Protein AF-A0A6M3JJM6-F1 (afdb_monomer_lite)

Foldseek 3Di:
DDDPVVVVVVVCVVCVPVVVVVVVVVCVVCVVVVVVVVVVVCVVCVPVVVVVVVVVCVVCVVVVVVVVVVCCVVCVVVVVVVVVLLCQQFWDADPNDIGGDGADDADQAWPPPRDRDPDWDWDDLDPVCSNDTTTHDPVVNVVVVCVSVVVVVVVVVVVVVVVVVVVD

Structure (mmCIF, N/CA/C/O backbone):
data_AF-A0A6M3JJM6-F1
#
_entry.id   AF-A0A6M3JJM6-F1
#
loop_
_atom_site.group_PDB
_atom_site.id
_atom_site.type_symbol
_atom_site.label_atom_id
_atom_site.label_alt_id
_atom_site.label_comp_id
_atom_site.label_asym_id
_atom_site.label_entity_id
_atom_site.label_seq_id
_atom_site.pdbx_PDB_ins_code
_atom_site.Cartn_x
_atom_site.Cartn_y
_atom_site.Cartn_z
_atom_site.occupancy
_atom_site.B_iso_or_equiv
_atom_site.auth_seq_id
_atom_site.auth_comp_id
_atom_site.auth_asym_id
_atom_site.auth_atom_id
_atom_site.pdbx_PDB_model_num
ATOM 1 N N . MET A 1 1 ? -46.712 11.226 46.383 1.00 65.44 1 MET A N 1
ATOM 2 C CA . MET A 1 1 ? -46.169 10.055 45.655 1.00 65.44 1 MET A CA 1
ATOM 3 C C . MET A 1 1 ? -45.016 10.527 44.790 1.00 65.44 1 MET A C 1
ATOM 5 O O . MET A 1 1 ? -45.208 11.490 44.062 1.00 65.44 1 MET A O 1
ATOM 9 N N . TYR A 1 2 ? -43.833 9.917 44.897 1.00 71.31 2 TYR A N 1
ATOM 10 C CA . TYR A 1 2 ? -42.732 10.238 43.981 1.00 71.31 2 TYR A CA 1
ATOM 11 C C . TYR A 1 2 ? -43.085 9.792 42.566 1.00 71.31 2 TYR A C 1
ATOM 13 O O . TYR A 1 2 ? -43.714 8.748 42.386 1.00 71.31 2 TYR A O 1
ATOM 21 N N . SER A 1 3 ? -42.655 10.559 41.568 1.00 88.19 3 SER A N 1
ATOM 22 C CA . SER A 1 3 ? -42.754 10.112 40.181 1.00 88.19 3 SER A CA 1
ATOM 23 C C . SER A 1 3 ? -41.914 8.844 39.972 1.00 88.19 3 SER A C 1
ATOM 25 O O . SER A 1 3 ? -40.901 8.626 40.645 1.00 88.19 3 SER A O 1
ATOM 27 N N . GLN A 1 4 ? -42.287 8.008 39.000 1.00 85.88 4 GLN A N 1
ATOM 28 C CA . GLN A 1 4 ? -41.534 6.789 38.675 1.00 85.88 4 GLN A CA 1
ATOM 29 C C . GLN A 1 4 ? -40.052 7.085 38.369 1.00 85.88 4 GLN A C 1
ATOM 31 O O . GLN A 1 4 ? -39.165 6.291 38.686 1.00 85.88 4 GLN A O 1
ATOM 36 N N . ALA A 1 5 ? -39.765 8.248 37.776 1.00 87.69 5 ALA A N 1
ATOM 37 C CA . ALA A 1 5 ? -38.408 8.698 37.487 1.00 87.69 5 ALA A CA 1
ATOM 38 C C . ALA A 1 5 ? -37.610 9.004 38.765 1.00 87.69 5 ALA A C 1
ATOM 40 O O . ALA A 1 5 ? -36.460 8.574 38.889 1.00 87.69 5 ALA A O 1
ATOM 41 N N . GLU A 1 6 ? -38.215 9.698 39.730 1.00 89.12 6 GLU A N 1
ATOM 42 C CA . GLU A 1 6 ? -37.590 10.006 41.020 1.00 89.12 6 GLU A CA 1
ATOM 43 C C . GLU A 1 6 ? -37.391 8.757 41.871 1.00 89.12 6 GLU A C 1
ATOM 45 O O . GLU A 1 6 ? -36.327 8.594 42.470 1.00 89.12 6 GLU A O 1
ATOM 50 N N . TYR A 1 7 ? -38.363 7.843 41.865 1.00 91.38 7 TYR A N 1
ATOM 51 C CA . TYR A 1 7 ? -38.229 6.538 42.505 1.00 91.38 7 TYR A CA 1
ATOM 52 C C . TYR A 1 7 ? -37.043 5.761 41.922 1.00 91.38 7 TYR A C 1
ATOM 54 O O . TYR A 1 7 ? -36.147 5.349 42.657 1.00 91.38 7 TYR A O 1
ATOM 62 N N . ASN A 1 8 ? -36.966 5.644 40.592 1.00 88.12 8 ASN A N 1
ATOM 63 C CA . ASN A 1 8 ? -35.863 4.958 39.919 1.00 88.12 8 ASN A CA 1
ATOM 64 C C . ASN A 1 8 ? -34.508 5.633 40.187 1.00 88.12 8 ASN A C 1
ATOM 66 O O . ASN A 1 8 ? -33.493 4.950 40.324 1.00 88.12 8 ASN A O 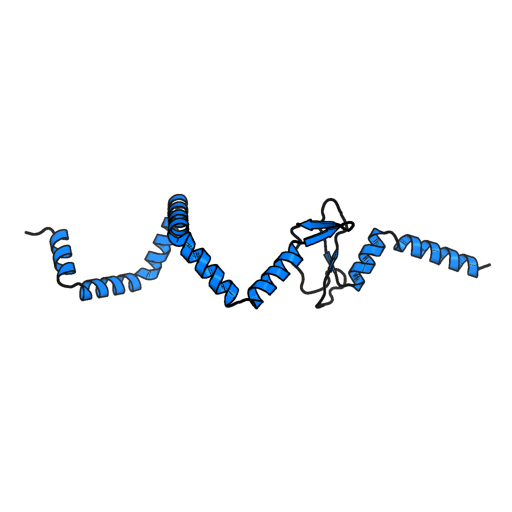1
ATOM 70 N N . ARG A 1 9 ? -34.465 6.971 40.264 1.00 91.00 9 ARG A N 1
ATOM 71 C CA . ARG A 1 9 ? -33.246 7.719 40.609 1.00 91.00 9 ARG A CA 1
ATOM 72 C C . ARG A 1 9 ? -32.794 7.399 42.034 1.00 91.00 9 ARG A C 1
ATOM 74 O O . ARG A 1 9 ? -31.629 7.060 42.222 1.00 91.00 9 ARG A O 1
ATOM 81 N N . LYS A 1 10 ? -33.705 7.460 43.011 1.00 93.06 10 LYS A N 1
ATOM 82 C CA . LYS A 1 10 ? -33.415 7.130 44.415 1.00 93.06 10 LYS A CA 1
ATOM 83 C C . LYS A 1 10 ? -33.011 5.666 44.585 1.00 93.06 10 LYS A C 1
ATOM 85 O O . LYS A 1 10 ? -32.039 5.387 45.278 1.00 93.06 10 LYS A O 1
ATOM 90 N N . TRP A 1 11 ? -33.678 4.745 43.891 1.00 92.81 11 TRP A N 1
ATOM 91 C CA . TRP A 1 11 ? -33.331 3.325 43.914 1.00 92.81 11 TRP A CA 1
ATOM 92 C C . TRP A 1 11 ? -31.917 3.070 43.383 1.00 92.81 11 TRP A C 1
ATOM 94 O O . TRP A 1 11 ? -31.149 2.367 44.034 1.00 92.81 11 TRP A O 1
ATOM 104 N N . ARG A 1 12 ? -31.539 3.682 42.249 1.00 91.44 12 ARG A N 1
ATOM 105 C CA . ARG A 1 12 ? -30.178 3.558 41.694 1.00 91.44 12 ARG A CA 1
ATOM 106 C C . ARG A 1 12 ? -29.121 4.154 42.619 1.00 91.44 12 ARG A C 1
ATOM 108 O O . ARG A 1 12 ? -28.055 3.567 42.749 1.00 91.44 12 ARG A O 1
ATOM 115 N N . ALA A 1 13 ? -29.420 5.286 43.258 1.00 92.38 13 ALA A N 1
ATOM 116 C CA . ALA A 1 13 ? -28.514 5.918 44.213 1.00 92.38 13 ALA A CA 1
ATOM 117 C C . ALA A 1 13 ? -28.298 5.051 45.467 1.00 92.38 13 ALA A C 1
ATOM 119 O O . ALA A 1 13 ? -27.176 4.951 45.945 1.00 92.38 13 ALA A O 1
ATOM 120 N N . GLY A 1 14 ? -29.350 4.386 45.960 1.00 94.38 14 GLY A N 1
ATOM 121 C CA . GLY A 1 14 ? -29.269 3.476 47.109 1.00 94.38 14 GLY A CA 1
ATOM 122 C C . GLY A 1 14 ? -28.796 2.053 46.783 1.00 94.38 14 GLY A C 1
ATOM 123 O O . GLY A 1 14 ? -28.515 1.291 47.699 1.00 94.38 14 GLY A O 1
ATOM 124 N N . ASN A 1 15 ? -28.721 1.669 45.503 1.00 93.62 15 ASN A N 1
ATOM 125 C CA . ASN A 1 15 ? -28.331 0.323 45.061 1.00 93.62 15 ASN A CA 1
ATOM 126 C C . ASN A 1 15 ? -27.365 0.372 43.857 1.00 93.62 15 ASN A C 1
ATOM 128 O O . ASN A 1 15 ? -27.671 -0.197 42.801 1.00 93.62 15 ASN A O 1
ATOM 132 N N . PRO A 1 16 ? -26.211 1.052 43.970 1.00 91.56 16 PRO A N 1
ATOM 133 C CA . PRO A 1 16 ? -25.325 1.296 42.832 1.00 91.56 16 PRO A CA 1
ATOM 134 C C . PRO A 1 16 ? -24.797 -0.001 42.203 1.00 91.56 16 PRO A C 1
ATOM 136 O O . PRO A 1 16 ? -24.774 -0.121 40.977 1.00 91.56 16 PRO A O 1
ATOM 139 N N . GLU A 1 17 ? -24.455 -1.004 43.015 1.00 93.56 17 GLU A N 1
ATOM 140 C CA . GLU A 1 17 ? -23.949 -2.292 42.526 1.00 93.56 17 GLU A CA 1
ATOM 141 C C . GLU A 1 17 ? -25.016 -3.085 41.764 1.00 93.56 17 GLU A C 1
ATOM 143 O O . GLU A 1 17 ? -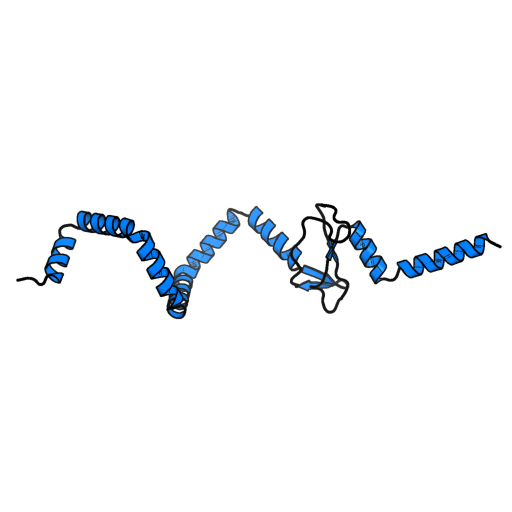24.782 -3.501 40.630 1.00 93.56 17 GLU A O 1
ATOM 148 N N . LYS A 1 18 ? -26.229 -3.210 42.321 1.00 91.94 18 LYS A N 1
ATOM 149 C CA . LYS A 1 18 ? -27.349 -3.897 41.648 1.00 91.94 18 LYS A CA 1
ATOM 150 C C . LYS A 1 18 ? -27.759 -3.182 40.362 1.00 91.94 18 LYS A C 1
ATOM 152 O O . LYS A 1 18 ? -28.091 -3.824 39.366 1.00 91.94 18 LYS A O 1
ATOM 157 N N . ALA A 1 19 ? -27.721 -1.849 40.354 1.00 90.56 19 ALA A N 1
ATOM 158 C CA . ALA A 1 19 ? -27.972 -1.065 39.151 1.00 90.56 19 ALA A CA 1
ATOM 159 C C . ALA A 1 19 ? -26.902 -1.318 38.072 1.00 90.56 19 ALA A C 1
ATOM 161 O O . ALA A 1 19 ? -27.245 -1.474 36.896 1.00 90.56 19 ALA A O 1
ATOM 162 N N . ALA A 1 20 ? -25.625 -1.397 38.460 1.00 89.94 20 ALA A N 1
ATOM 163 C CA . ALA A 1 20 ? -24.520 -1.700 37.555 1.00 89.94 20 ALA A CA 1
ATOM 164 C C . ALA A 1 20 ? -24.604 -3.130 37.001 1.00 89.94 20 ALA A C 1
ATOM 166 O O . ALA A 1 20 ? -24.438 -3.333 35.796 1.00 89.94 20 ALA A O 1
ATOM 167 N N . GLU A 1 21 ? -24.926 -4.111 37.844 1.00 92.31 21 GLU A N 1
ATOM 168 C CA . GLU A 1 21 ? -25.116 -5.505 37.443 1.00 92.31 21 GLU A CA 1
ATOM 169 C C . GLU A 1 21 ? -26.276 -5.646 36.448 1.00 92.31 21 GLU A C 1
ATOM 171 O O . GLU A 1 21 ? -26.121 -6.238 35.375 1.00 92.31 21 GLU A O 1
ATOM 176 N N . TYR A 1 22 ? -27.417 -5.018 36.744 1.00 88.69 22 TYR A N 1
ATOM 177 C CA . TYR A 1 22 ? -28.570 -5.001 35.849 1.00 88.69 22 TYR A CA 1
ATOM 178 C C . TYR A 1 22 ? -28.233 -4.353 34.498 1.00 88.69 22 TYR A C 1
ATOM 180 O O . TYR A 1 22 ? -28.558 -4.896 33.438 1.00 88.69 22 TYR A O 1
ATOM 188 N N . ALA A 1 23 ? -27.520 -3.223 34.513 1.00 87.38 23 ALA A N 1
ATOM 189 C CA . ALA A 1 23 ? -27.065 -2.552 33.300 1.00 87.38 23 ALA A CA 1
ATOM 190 C C . ALA A 1 23 ? -26.088 -3.418 32.487 1.00 87.38 23 ALA A C 1
ATOM 192 O O . ALA A 1 23 ? -26.210 -3.490 31.260 1.00 87.38 23 ALA A O 1
ATOM 193 N N . LYS A 1 24 ? -25.154 -4.111 33.151 1.00 90.75 24 LYS A N 1
ATOM 194 C CA . LYS A 1 24 ? -24.209 -5.042 32.520 1.00 90.75 24 LYS A CA 1
ATOM 195 C C . LYS A 1 24 ? -24.953 -6.197 31.857 1.00 90.75 24 LYS A C 1
ATOM 197 O O . LYS A 1 24 ? -24.753 -6.442 30.670 1.00 90.75 24 LYS A O 1
ATOM 202 N N . ARG A 1 25 ? -25.874 -6.844 32.578 1.00 90.44 25 ARG A N 1
ATOM 203 C CA . ARG A 1 25 ? -26.694 -7.949 32.061 1.00 90.44 25 ARG A CA 1
ATOM 204 C C . ARG A 1 25 ? -27.516 -7.522 30.846 1.00 90.44 25 ARG A C 1
ATOM 206 O O . ARG A 1 25 ? -27.554 -8.246 29.853 1.00 90.44 25 ARG A O 1
ATOM 213 N N . ASN A 1 26 ? -28.123 -6.336 30.891 1.00 87.00 26 ASN A N 1
ATOM 214 C CA . ASN A 1 26 ? -28.871 -5.797 29.755 1.00 87.00 26 ASN A CA 1
ATOM 215 C C . ASN A 1 26 ? -27.977 -5.453 28.560 1.00 87.00 26 ASN A C 1
ATOM 217 O O . ASN A 1 26 ? -28.358 -5.751 27.428 1.00 87.00 26 ASN A O 1
ATOM 221 N N . ARG A 1 27 ? -26.786 -4.880 28.780 1.00 87.62 27 ARG A N 1
ATOM 222 C CA . ARG A 1 27 ? -25.813 -4.649 27.700 1.00 87.62 27 ARG A CA 1
ATOM 223 C C . ARG A 1 27 ? -25.376 -5.949 27.041 1.00 87.62 27 ARG A C 1
ATOM 225 O O . ARG A 1 27 ? -25.308 -5.990 25.821 1.00 87.62 27 ARG A O 1
ATOM 232 N N . THR A 1 28 ? -25.119 -6.998 27.820 1.00 90.38 28 THR A N 1
ATOM 233 C CA . THR A 1 28 ? -24.724 -8.302 27.274 1.00 90.38 28 THR A CA 1
ATOM 234 C C . THR A 1 28 ? -25.855 -8.933 26.468 1.00 90.38 28 THR A C 1
ATOM 236 O O . THR A 1 28 ? -25.633 -9.337 25.334 1.00 90.38 28 THR A O 1
ATOM 239 N N . LYS A 1 29 ? -27.084 -8.952 27.002 1.00 90.81 29 LYS A N 1
ATOM 240 C CA . LYS A 1 29 ? -28.250 -9.520 26.301 1.00 90.81 29 LYS A CA 1
ATOM 241 C C . LYS A 1 29 ? -28.607 -8.786 25.008 1.00 90.81 29 LYS A C 1
ATOM 243 O O . LYS A 1 29 ? -29.144 -9.398 24.097 1.00 90.81 29 LYS A O 1
ATOM 248 N N . ARG A 1 30 ? -28.355 -7.476 24.935 1.00 91.12 30 ARG A N 1
ATOM 249 C CA . ARG A 1 30 ? -28.699 -6.631 23.777 1.00 91.12 30 ARG A CA 1
ATOM 250 C C . ARG A 1 30 ? -27.468 -6.184 22.994 1.00 91.12 30 ARG A C 1
ATOM 252 O O . ARG A 1 30 ? -27.541 -5.184 22.286 1.00 91.12 30 ARG A O 1
ATOM 259 N N . LYS A 1 31 ? -26.338 -6.881 23.144 1.00 91.06 31 LYS A N 1
ATOM 260 C CA . LYS A 1 31 ? -25.049 -6.478 22.572 1.00 91.06 31 LYS A CA 1
ATOM 261 C C . LYS A 1 31 ? -25.162 -6.215 21.071 1.00 91.06 31 LYS A C 1
ATOM 263 O O . LYS A 1 31 ? -24.774 -5.139 20.627 1.00 91.06 31 LYS A O 1
ATOM 268 N N . ASP A 1 32 ? -25.759 -7.141 20.333 1.00 91.94 32 ASP A N 1
ATOM 269 C CA . ASP A 1 32 ? -25.838 -7.054 18.872 1.00 91.94 32 ASP A CA 1
ATOM 270 C C . ASP A 1 32 ? -26.793 -5.944 18.424 1.00 91.94 32 ASP A C 1
ATOM 272 O O . ASP A 1 32 ? -26.440 -5.133 17.575 1.00 91.94 32 ASP A O 1
ATOM 276 N N . ALA A 1 33 ? -27.939 -5.797 19.097 1.00 91.94 33 ALA A N 1
ATOM 277 C CA . ALA A 1 33 ? -28.863 -4.687 18.855 1.00 91.94 33 ALA A CA 1
ATOM 278 C C . ALA A 1 33 ? -28.217 -3.314 19.129 1.00 91.94 33 ALA A C 1
ATOM 280 O O . ALA A 1 33 ? -28.480 -2.347 18.420 1.00 91.94 33 ALA A O 1
ATOM 281 N N . ILE A 1 34 ? -27.350 -3.214 20.143 1.00 90.19 34 ILE A N 1
ATOM 282 C CA . ILE A 1 34 ? -26.594 -1.989 20.441 1.00 90.19 34 ILE A CA 1
ATOM 283 C C . ILE A 1 34 ? -25.543 -1.724 19.359 1.00 90.19 34 ILE A C 1
ATOM 285 O O . ILE A 1 34 ? -25.335 -0.571 18.978 1.00 90.19 34 ILE A O 1
ATOM 289 N N . VAL A 1 35 ? -24.847 -2.760 18.886 1.00 92.75 35 VAL A N 1
ATOM 290 C CA . VAL A 1 35 ? -23.856 -2.628 17.810 1.00 92.75 35 VAL A CA 1
ATOM 291 C C . VAL A 1 35 ? -24.530 -2.147 16.532 1.00 92.75 35 VAL A C 1
ATOM 293 O O . VAL A 1 35 ? -24.064 -1.159 15.961 1.00 92.75 35 VAL A O 1
ATOM 296 N N . GLU A 1 36 ? -25.643 -2.766 16.141 1.00 94.88 36 GLU A N 1
ATOM 297 C CA . GLU A 1 36 ? -26.350 -2.414 14.910 1.00 94.88 36 GLU A CA 1
ATOM 298 C C . GLU A 1 36 ? -26.960 -1.015 14.992 1.00 94.88 36 GLU A C 1
ATOM 300 O O . GLU A 1 36 ? -26.702 -0.180 14.129 1.00 94.88 36 GLU A O 1
ATOM 305 N N . TYR A 1 37 ? -27.620 -0.678 16.106 1.00 94.38 37 TYR A N 1
ATOM 306 C CA . TYR A 1 37 ? -28.109 0.682 16.339 1.00 94.38 37 TYR A CA 1
ATOM 307 C C . TYR A 1 37 ? -26.993 1.730 16.212 1.00 94.38 37 TYR A C 1
ATOM 309 O O . TYR A 1 37 ? -27.159 2.764 15.565 1.00 94.38 37 TYR A O 1
ATOM 317 N N . ASN A 1 38 ? -25.823 1.473 16.808 1.00 93.06 38 ASN A N 1
ATOM 318 C CA . ASN A 1 38 ? -24.690 2.389 16.705 1.00 93.06 38 ASN A CA 1
ATOM 319 C C . ASN A 1 38 ? -24.135 2.463 15.278 1.00 93.06 38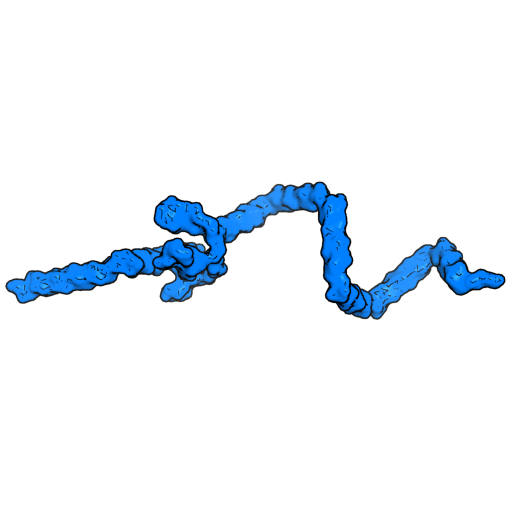 ASN A C 1
ATOM 321 O O . ASN A 1 38 ? -23.677 3.528 14.864 1.00 93.06 38 ASN A O 1
ATOM 325 N N . ARG A 1 39 ? -24.133 1.353 14.536 1.00 95.00 39 ARG A N 1
ATOM 326 C CA . ARG A 1 39 ? -23.713 1.315 13.133 1.00 95.00 39 ARG A CA 1
ATOM 327 C C . ARG A 1 39 ? -24.636 2.175 12.276 1.00 95.00 39 ARG A C 1
ATOM 329 O O . ARG A 1 39 ? -24.148 3.075 11.596 1.00 95.00 39 ARG A O 1
ATOM 336 N N . GLU A 1 40 ? -25.944 1.966 12.377 1.00 96.38 40 GLU A N 1
ATOM 337 C CA . GLU A 1 40 ? -26.952 2.761 11.674 1.00 96.38 40 GLU A CA 1
ATOM 338 C C . GLU A 1 40 ? -26.892 4.238 12.058 1.00 96.38 40 GLU A C 1
ATOM 340 O O . GLU A 1 40 ? -27.000 5.115 11.202 1.00 96.38 40 GLU A O 1
ATOM 345 N N . TRP A 1 41 ? -26.716 4.534 13.348 1.00 96.88 41 TRP A N 1
ATOM 346 C CA . TRP A 1 41 ? -26.607 5.908 13.817 1.00 96.88 41 TRP A CA 1
ATOM 347 C C . TRP A 1 41 ? -25.384 6.599 13.213 1.00 96.88 41 TRP A C 1
ATOM 349 O O . TRP A 1 41 ? -25.506 7.719 12.723 1.00 96.88 41 TRP A O 1
ATOM 359 N N . ARG A 1 42 ? -24.221 5.933 13.184 1.00 95.56 42 ARG A N 1
ATOM 360 C CA . ARG A 1 42 ? -23.006 6.477 12.554 1.00 95.56 42 ARG A CA 1
ATOM 361 C C . ARG A 1 42 ? -23.195 6.689 11.056 1.00 95.56 42 ARG A C 1
ATOM 363 O O . ARG A 1 42 ? -22.803 7.739 10.561 1.00 95.56 42 ARG A O 1
ATOM 370 N N . ALA A 1 43 ? -23.821 5.736 10.364 1.00 95.19 43 ALA A N 1
ATOM 371 C CA . ALA A 1 43 ? -24.114 5.849 8.937 1.00 95.19 43 ALA A CA 1
ATOM 372 C C . ALA A 1 43 ? -25.039 7.039 8.629 1.00 95.19 43 ALA A C 1
ATOM 374 O O . ALA A 1 43 ? -24.820 7.752 7.658 1.00 95.19 43 ALA A O 1
ATOM 375 N N . ARG A 1 44 ? -26.030 7.298 9.493 1.00 96.81 44 ARG A N 1
ATOM 376 C CA . ARG A 1 44 ? -26.957 8.437 9.371 1.00 96.81 44 ARG A CA 1
ATOM 377 C C . ARG A 1 44 ? -26.392 9.774 9.861 1.00 96.81 44 ARG A C 1
ATOM 379 O O . ARG A 1 44 ? -27.005 10.805 9.613 1.00 96.81 44 ARG A O 1
ATOM 386 N N . ASN A 1 45 ? -25.276 9.779 10.592 1.00 96.00 45 ASN A N 1
ATOM 387 C CA . ASN A 1 45 ? -24.707 10.984 11.209 1.00 96.00 45 ASN A CA 1
ATOM 388 C C . ASN A 1 45 ? -23.189 11.109 10.944 1.00 96.00 45 ASN A C 1
ATOM 390 O O . ASN A 1 45 ? -22.418 11.234 11.904 1.00 96.00 45 ASN A O 1
ATOM 394 N N . PRO A 1 46 ? -22.731 11.084 9.678 1.00 94.00 46 PRO A N 1
ATOM 395 C CA . PRO A 1 46 ? -21.304 11.124 9.354 1.00 94.00 46 PRO A CA 1
ATOM 396 C C . PRO A 1 46 ? -20.615 12.385 9.898 1.00 94.00 46 PRO A C 1
ATOM 398 O O . PRO A 1 46 ? -19.518 12.290 10.450 1.00 94.00 46 PRO A O 1
ATOM 401 N N . ASP A 1 47 ? -21.289 13.537 9.857 1.00 96.81 47 ASP A N 1
ATOM 402 C CA . ASP A 1 47 ? -20.725 14.811 10.318 1.00 96.81 47 ASP A CA 1
ATOM 403 C C . ASP A 1 47 ? -20.468 14.821 11.827 1.00 96.81 47 ASP A C 1
ATOM 405 O O . ASP A 1 47 ? -19.389 15.205 12.275 1.00 96.81 47 ASP A O 1
ATOM 409 N N . LYS A 1 48 ? -21.411 14.305 12.629 1.00 95.31 48 LYS A N 1
ATOM 410 C CA . LYS A 1 48 ? -21.240 14.199 14.090 1.00 95.31 48 LYS A CA 1
ATOM 411 C C . LYS A 1 48 ? -20.111 13.241 14.454 1.00 95.31 48 LYS A C 1
ATOM 413 O O . LYS A 1 48 ? -19.381 13.472 15.418 1.00 95.31 48 LYS A O 1
ATOM 418 N N . VAL A 1 49 ? -19.956 12.158 13.691 1.00 95.31 49 VAL A N 1
ATOM 419 C CA . VAL A 1 49 ? -18.846 11.215 13.872 1.00 95.31 49 VAL A CA 1
ATOM 420 C C . VAL A 1 49 ? -17.516 11.892 13.550 1.00 95.31 49 VAL A C 1
ATOM 422 O O . VAL A 1 49 ? -16.576 11.782 14.340 1.00 95.31 49 VAL A O 1
ATOM 425 N N . ALA A 1 50 ? -17.440 12.624 12.439 1.00 93.62 50 ALA A N 1
ATOM 426 C CA . ALA A 1 50 ? -16.245 13.352 12.033 1.00 93.62 50 ALA A CA 1
ATOM 427 C C . ALA A 1 50 ? -15.871 14.450 13.043 1.00 93.62 50 ALA A C 1
ATOM 429 O O . ALA A 1 50 ? -14.707 14.559 13.434 1.00 93.62 50 ALA A O 1
ATOM 430 N N . GLU A 1 51 ? -16.848 15.215 13.530 1.00 96.12 51 GLU A N 1
ATOM 431 C CA . GLU A 1 51 ? -16.648 16.250 14.545 1.00 96.12 51 GLU A CA 1
ATOM 432 C C . GLU A 1 51 ? -16.138 15.650 15.860 1.00 96.12 51 GLU A C 1
ATOM 434 O O . GLU A 1 51 ? -15.124 16.097 16.406 1.00 96.12 51 GLU A O 1
ATOM 439 N N . GLN A 1 52 ? -16.779 14.581 16.342 1.00 93.25 52 GLN A N 1
ATOM 440 C CA . GLN A 1 52 ? -16.349 13.889 17.553 1.00 93.25 52 GLN A CA 1
ATOM 441 C C . GLN A 1 52 ? -14.934 13.313 17.396 1.00 93.25 52 GLN A C 1
ATOM 443 O O . GLN A 1 52 ? -14.120 13.413 18.318 1.00 93.25 52 GLN A O 1
ATOM 448 N N . ALA A 1 53 ? -14.614 12.741 16.232 1.00 92.81 53 ALA A N 1
ATOM 449 C CA . ALA A 1 53 ? -13.280 12.239 15.922 1.00 92.81 53 ALA A CA 1
ATOM 450 C C . ALA A 1 53 ? -12.241 13.371 15.907 1.00 92.81 53 ALA A C 1
ATOM 452 O O . ALA A 1 53 ? -11.183 13.236 16.525 1.00 92.81 53 ALA A O 1
ATOM 453 N N . LYS A 1 54 ? -12.558 14.511 15.281 1.00 94.31 54 LYS A N 1
ATOM 454 C CA . LYS A 1 54 ? -11.705 15.708 15.264 1.00 94.31 54 LYS A CA 1
ATOM 455 C C . LYS A 1 54 ? -11.456 16.218 16.679 1.00 94.31 54 LYS A C 1
ATOM 457 O O . LYS A 1 54 ? -10.303 16.392 17.065 1.00 94.31 54 LYS A O 1
ATOM 462 N N . ARG A 1 55 ? -12.509 16.376 17.486 1.00 94.69 55 ARG A N 1
ATOM 463 C CA . ARG A 1 55 ? -12.407 16.807 18.888 1.00 94.69 55 ARG A CA 1
ATOM 464 C C . ARG A 1 55 ? -11.541 15.855 19.707 1.00 94.69 55 ARG A C 1
ATOM 466 O O . ARG A 1 55 ? -10.669 16.303 20.449 1.00 94.69 55 ARG A O 1
ATOM 473 N N . ASN A 1 56 ? -11.739 14.547 19.544 1.00 91.75 56 ASN A N 1
ATOM 474 C CA . ASN A 1 56 ? -10.936 13.533 20.221 1.00 91.75 56 ASN A CA 1
ATOM 475 C C . ASN A 1 56 ? -9.466 13.580 19.783 1.00 91.75 56 ASN A C 1
ATOM 477 O O . ASN A 1 56 ? -8.585 13.453 20.633 1.00 91.75 56 ASN A O 1
ATOM 481 N N . ARG A 1 57 ? -9.185 13.786 18.492 1.00 91.69 57 ARG A N 1
ATOM 482 C CA . ARG A 1 57 ? -7.818 13.914 17.972 1.00 91.69 57 ARG A CA 1
ATOM 483 C C . ARG A 1 57 ? -7.128 15.168 18.502 1.00 91.69 57 ARG A C 1
ATOM 485 O O . ARG A 1 57 ? -5.980 15.076 18.911 1.00 91.69 57 ARG A O 1
ATOM 492 N N . THR A 1 58 ? -7.823 16.304 18.542 1.00 93.75 58 THR A N 1
ATOM 493 C CA . THR A 1 58 ? -7.283 17.557 19.090 1.00 93.75 58 THR A CA 1
ATOM 494 C C . THR A 1 58 ? -7.008 17.431 20.584 1.00 93.75 58 THR A C 1
ATOM 496 O O . THR A 1 58 ? -5.900 17.717 21.023 1.00 93.75 58 THR A O 1
ATOM 499 N N . LYS A 1 59 ? -7.979 16.936 21.365 1.00 95.00 59 LYS A N 1
ATOM 500 C CA . LYS A 1 59 ? -7.835 16.786 22.822 1.00 95.00 59 LYS A CA 1
ATOM 501 C C . LYS A 1 59 ? -6.699 15.835 23.210 1.00 95.00 59 LYS A C 1
ATOM 503 O O . LYS A 1 59 ? -6.083 16.015 24.249 1.00 95.00 59 LYS A O 1
ATOM 508 N N . ASN A 1 60 ? -6.445 14.812 22.397 1.00 93.62 60 ASN A N 1
ATOM 509 C CA . ASN A 1 60 ? -5.440 13.789 22.681 1.00 93.62 60 ASN A CA 1
ATOM 510 C C . ASN A 1 60 ? -4.210 13.896 21.767 1.00 93.62 60 ASN A C 1
ATOM 512 O O . ASN A 1 60 ? -3.501 12.904 21.607 1.00 93.62 60 ASN A O 1
ATOM 516 N N . LYS A 1 61 ? -3.973 15.057 21.141 1.00 93.19 61 LYS A N 1
ATOM 517 C CA . LYS A 1 61 ? -2.904 15.246 20.151 1.00 93.19 61 LYS A CA 1
ATOM 518 C C . LYS A 1 61 ? -1.547 14.816 20.704 1.00 93.19 61 LYS A C 1
ATOM 520 O O . LYS A 1 61 ? -0.878 13.999 20.077 1.00 93.19 61 LYS A O 1
ATOM 525 N N . ASP A 1 62 ? -1.194 15.299 21.889 1.00 94.50 62 ASP A N 1
ATOM 526 C CA . ASP A 1 62 ? 0.116 15.037 22.489 1.00 94.50 62 ASP A CA 1
ATOM 527 C C . ASP A 1 62 ? 0.258 13.570 22.890 1.00 94.50 62 ASP A C 1
ATOM 529 O O . ASP A 1 62 ? 1.251 12.935 22.548 1.00 94.50 62 ASP A O 1
ATOM 533 N N . ARG A 1 63 ? -0.800 12.975 23.460 1.00 94.38 63 ARG A N 1
ATOM 534 C CA . ARG A 1 63 ? -0.837 11.537 23.768 1.00 94.38 63 ARG A CA 1
ATOM 535 C C . ARG A 1 63 ? -0.644 10.672 22.520 1.00 94.38 63 ARG A C 1
ATOM 537 O O . ARG A 1 63 ? 0.018 9.645 22.586 1.00 94.38 63 ARG A O 1
ATOM 544 N N . ILE A 1 64 ? -1.225 11.059 21.381 1.00 92.69 64 ILE A N 1
ATOM 545 C CA . ILE A 1 64 ? -1.043 10.341 20.109 1.00 92.69 64 ILE A CA 1
ATOM 546 C C . ILE A 1 64 ? 0.405 10.470 19.625 1.00 92.69 64 ILE A C 1
ATOM 548 O O . ILE A 1 64 ? 0.984 9.490 19.162 1.00 92.69 64 ILE A O 1
ATOM 552 N N . VAL A 1 65 ? 0.993 11.665 19.715 1.00 94.12 65 VAL A N 1
ATOM 553 C CA . VAL A 1 65 ? 2.387 11.901 19.314 1.00 94.12 65 VAL A CA 1
ATOM 554 C C . VAL A 1 65 ? 3.344 11.084 20.176 1.00 94.12 65 VAL A C 1
ATOM 556 O O . VAL A 1 65 ? 4.210 10.404 19.629 1.00 94.12 65 VAL A O 1
ATOM 559 N N . GLU A 1 66 ? 3.160 11.110 21.492 1.00 96.25 66 GLU A N 1
ATOM 560 C CA . GLU A 1 66 ? 3.968 10.364 22.452 1.00 96.25 66 GLU A CA 1
ATOM 561 C C . GLU A 1 66 ? 3.835 8.855 22.243 1.00 96.25 66 GLU A C 1
ATOM 563 O O . GLU A 1 66 ? 4.842 8.164 22.112 1.00 96.25 66 GLU A O 1
ATOM 568 N N . TYR A 1 67 ? 2.606 8.354 22.090 1.00 95.50 67 TYR A N 1
ATOM 569 C CA . TYR A 1 67 ? 2.357 6.950 21.770 1.00 95.50 67 TYR A CA 1
ATOM 570 C C . TYR A 1 67 ? 3.068 6.524 20.478 1.00 95.50 67 TYR A C 1
ATOM 572 O O . TYR A 1 67 ? 3.778 5.524 20.460 1.00 95.50 67 TYR A O 1
ATOM 580 N N . ASN A 1 68 ? 2.944 7.310 19.404 1.00 94.25 68 ASN A N 1
ATOM 581 C CA . ASN A 1 68 ? 3.607 7.017 18.132 1.00 94.25 68 ASN A CA 1
ATOM 582 C C . ASN A 1 68 ? 5.134 7.136 18.219 1.00 94.25 68 ASN A C 1
ATOM 584 O O . ASN A 1 68 ? 5.847 6.490 17.453 1.00 94.25 68 ASN A O 1
ATOM 588 N N . LYS A 1 69 ? 5.661 8.012 19.079 1.00 96.12 69 LYS A N 1
ATOM 589 C CA . LYS A 1 69 ? 7.100 8.111 19.339 1.00 96.12 69 LYS A CA 1
ATOM 590 C C . LYS A 1 69 ? 7.582 6.838 20.033 1.00 96.12 69 LYS A C 1
ATOM 592 O O . LYS A 1 69 ? 8.441 6.163 19.478 1.00 96.12 69 LYS A O 1
ATOM 597 N N . LYS A 1 70 ? 6.946 6.473 21.147 1.00 97.06 70 LYS A N 1
ATOM 598 C CA . LYS A 1 70 ? 7.256 5.266 21.915 1.00 97.06 70 LYS A CA 1
ATOM 599 C C . LYS A 1 70 ? 7.175 4.008 21.053 1.00 97.06 70 LYS A C 1
ATOM 601 O O . LYS A 1 70 ? 8.117 3.233 21.018 1.00 97.06 70 LYS A O 1
ATOM 606 N N . TRP A 1 71 ? 6.115 3.867 20.258 1.00 96.69 71 TRP A N 1
ATOM 607 C CA . TRP A 1 71 ? 5.975 2.737 19.340 1.00 96.69 71 TRP A CA 1
ATOM 608 C C . TRP A 1 71 ? 7.128 2.660 18.327 1.00 96.69 71 TRP A C 1
ATOM 610 O O . TRP A 1 71 ? 7.650 1.585 18.060 1.00 96.69 71 TRP A O 1
ATOM 620 N N . ARG A 1 72 ? 7.574 3.794 17.771 1.00 95.69 72 ARG A N 1
ATOM 621 C CA . ARG A 1 72 ? 8.710 3.810 16.831 1.00 95.69 72 ARG A CA 1
ATOM 622 C C . ARG A 1 72 ? 10.037 3.451 17.500 1.00 95.69 72 ARG A C 1
ATOM 624 O O . ARG A 1 72 ? 10.880 2.846 16.846 1.00 95.69 72 ARG A O 1
ATOM 631 N N . GLU A 1 73 ? 10.213 3.828 18.762 1.00 95.69 73 GLU A N 1
ATOM 632 C CA . GLU A 1 73 ? 11.389 3.484 19.571 1.00 95.69 73 GLU A CA 1
ATOM 633 C C . GLU A 1 73 ? 11.390 2.001 19.973 1.00 95.69 73 GLU A C 1
ATOM 635 O O . GLU A 1 73 ? 12.436 1.362 19.932 1.00 95.69 73 GLU A O 1
ATOM 640 N N . GLU A 1 74 ? 10.222 1.437 20.292 1.00 97.50 74 GLU A N 1
ATOM 641 C CA . GLU A 1 74 ? 10.041 0.019 20.640 1.00 97.50 74 GLU A CA 1
ATOM 642 C C . GLU A 1 74 ? 10.092 -0.910 19.414 1.00 97.50 74 GLU A C 1
ATOM 644 O O . GLU A 1 74 ? 10.461 -2.078 19.534 1.00 97.50 74 GLU A O 1
ATOM 649 N N . HIS A 1 75 ? 9.760 -0.402 18.221 1.00 96.50 75 HIS A N 1
ATOM 650 C CA . HIS A 1 75 ? 9.687 -1.182 16.981 1.00 96.50 75 HIS A CA 1
ATOM 651 C C . HIS A 1 75 ? 10.577 -0.628 15.849 1.00 96.50 75 HIS A C 1
ATOM 653 O O . HIS A 1 75 ? 10.091 -0.380 14.738 1.00 96.50 75 HIS A O 1
ATOM 659 N N . PRO A 1 76 ? 11.896 -0.463 16.064 1.00 95.06 76 PRO A N 1
ATOM 660 C CA . PRO A 1 76 ? 12.783 0.166 15.086 1.00 95.06 76 PRO A CA 1
ATOM 661 C C . PRO A 1 76 ? 12.879 -0.620 13.769 1.00 95.06 76 PRO A C 1
ATOM 663 O O . PRO A 1 76 ? 12.959 -0.016 12.699 1.00 95.06 76 PRO A O 1
ATOM 666 N N . GLU A 1 77 ? 12.824 -1.954 13.813 1.00 96.06 77 GLU A N 1
ATOM 667 C CA . GLU A 1 77 ? 12.884 -2.786 12.603 1.00 96.06 77 GLU A CA 1
ATOM 668 C C . GLU A 1 77 ? 11.613 -2.677 11.753 1.00 96.06 77 GLU A C 1
ATOM 670 O O . GLU A 1 77 ? 11.708 -2.510 10.538 1.00 96.06 77 GLU A O 1
ATOM 675 N N . ALA A 1 78 ? 10.430 -2.631 12.376 1.00 94.75 78 ALA A N 1
ATOM 676 C CA . ALA A 1 78 ? 9.173 -2.408 11.656 1.00 94.75 78 ALA A CA 1
ATOM 677 C C . ALA A 1 78 ? 9.146 -1.024 10.985 1.00 94.75 78 ALA A C 1
ATOM 679 O O . ALA A 1 78 ? 8.659 -0.868 9.863 1.00 94.75 78 ALA A O 1
ATOM 680 N N . VAL A 1 79 ? 9.714 -0.008 11.645 1.00 95.12 79 VAL A N 1
ATOM 681 C CA . VAL A 1 79 ? 9.862 1.332 11.061 1.00 95.12 79 VAL A CA 1
ATOM 682 C C . VAL A 1 79 ? 10.790 1.301 9.849 1.00 95.12 79 VAL A C 1
ATOM 684 O O . VAL A 1 79 ? 10.439 1.858 8.807 1.00 95.12 79 VAL A O 1
ATOM 687 N N . LYS A 1 80 ? 11.950 0.641 9.950 1.00 94.44 80 LYS A N 1
ATOM 688 C CA . LYS A 1 80 ? 12.891 0.499 8.828 1.00 94.44 80 LYS A CA 1
ATOM 689 C C . LYS A 1 80 ? 12.261 -0.248 7.657 1.00 94.44 80 LYS A C 1
ATOM 691 O O . LYS A 1 80 ? 12.420 0.177 6.515 1.00 94.44 80 LYS A O 1
ATOM 696 N N . GLU A 1 81 ? 11.540 -1.333 7.915 1.00 93.44 81 GLU A N 1
ATOM 697 C CA . GLU A 1 81 ? 10.839 -2.101 6.886 1.00 93.44 81 GLU A CA 1
ATOM 698 C C . GLU A 1 81 ? 9.775 -1.252 6.182 1.00 93.44 81 GLU A C 1
ATOM 700 O O . GLU A 1 81 ? 9.756 -1.168 4.950 1.00 93.44 81 GLU A O 1
ATOM 705 N N . TRP A 1 82 ? 8.952 -0.535 6.951 1.00 92.38 82 TRP A N 1
ATOM 706 C CA . TRP A 1 82 ? 7.966 0.387 6.397 1.00 92.38 82 TRP A CA 1
ATOM 707 C C . TRP A 1 82 ? 8.622 1.475 5.540 1.00 92.38 82 TRP A C 1
ATOM 709 O O . TRP A 1 82 ? 8.156 1.745 4.432 1.00 92.38 82 TRP A O 1
ATOM 719 N N . GLN A 1 83 ? 9.726 2.071 6.005 1.00 92.94 83 GLN A N 1
ATOM 720 C CA . GLN A 1 83 ? 10.481 3.072 5.246 1.00 92.94 83 GLN A CA 1
ATOM 721 C C . GLN A 1 83 ? 11.045 2.488 3.946 1.00 92.94 83 GLN A C 1
ATOM 723 O O . GLN A 1 83 ? 10.928 3.121 2.895 1.00 92.94 83 GLN A O 1
ATOM 728 N N . ARG A 1 84 ? 11.612 1.275 3.988 1.00 90.25 84 ARG A N 1
ATOM 729 C CA . ARG A 1 84 ? 12.107 0.562 2.799 1.00 90.25 84 ARG A CA 1
ATOM 730 C C . ARG A 1 84 ? 10.983 0.327 1.793 1.00 90.25 84 ARG A C 1
ATOM 732 O O . ARG A 1 84 ? 11.115 0.750 0.650 1.00 90.25 84 ARG A O 1
ATOM 739 N N . SER A 1 85 ? 9.859 -0.243 2.226 1.00 89.06 85 SER A N 1
ATOM 740 C CA . SER A 1 85 ? 8.682 -0.480 1.375 1.00 89.06 85 SER A CA 1
ATOM 741 C C . SER A 1 85 ? 8.093 0.821 0.815 1.00 89.06 85 SER A C 1
ATOM 743 O O . SER A 1 85 ? 7.671 0.890 -0.342 1.00 89.06 85 SER A O 1
ATOM 745 N N . TYR A 1 86 ? 8.063 1.887 1.620 1.00 91.25 86 TYR A N 1
ATOM 746 C CA . TYR A 1 86 ? 7.625 3.204 1.172 1.00 91.25 86 TYR A CA 1
ATOM 747 C C . TYR A 1 86 ? 8.542 3.735 0.069 1.00 91.25 86 TYR A C 1
ATOM 749 O O . TYR A 1 86 ? 8.058 4.126 -0.990 1.00 91.25 86 TYR A O 1
ATOM 757 N N . HIS A 1 87 ? 9.859 3.717 0.280 1.00 89.50 87 HIS A N 1
ATOM 758 C CA . HIS A 1 87 ? 10.823 4.192 -0.707 1.00 89.50 87 HIS A CA 1
ATOM 759 C C . HIS A 1 87 ? 10.852 3.334 -1.971 1.00 89.50 87 HIS A C 1
ATOM 761 O O . HIS A 1 87 ? 10.899 3.901 -3.057 1.00 89.50 87 HIS A O 1
ATOM 767 N N . GLU A 1 88 ? 10.749 2.011 -1.859 1.00 87.44 88 GLU A N 1
ATOM 768 C CA . GLU A 1 88 ? 10.689 1.104 -3.008 1.00 87.44 88 GLU A CA 1
ATOM 769 C C . GLU A 1 88 ? 9.499 1.426 -3.918 1.00 87.44 88 GLU A C 1
ATOM 771 O O . GLU A 1 88 ? 9.667 1.524 -5.133 1.00 87.44 88 GLU A O 1
ATOM 776 N N . ARG A 1 89 ? 8.319 1.675 -3.337 1.00 88.88 89 ARG A N 1
ATOM 777 C CA . ARG A 1 89 ? 7.106 2.032 -4.089 1.00 88.88 89 ARG A CA 1
ATOM 778 C C . ARG A 1 89 ? 7.097 3.470 -4.587 1.00 88.88 89 ARG A C 1
ATOM 780 O O . ARG A 1 89 ? 6.466 3.751 -5.603 1.00 88.88 89 ARG A O 1
ATOM 787 N N . LYS A 1 90 ? 7.735 4.383 -3.849 1.00 93.94 90 LYS A N 1
ATOM 788 C CA . LYS A 1 90 ? 7.616 5.823 -4.095 1.00 93.94 90 LYS A CA 1
ATOM 789 C C . LYS A 1 90 ? 8.753 6.428 -4.893 1.00 93.94 90 LYS A C 1
ATOM 791 O O . LYS A 1 90 ? 8.539 7.453 -5.517 1.00 93.94 90 LYS A O 1
ATOM 796 N N . ARG A 1 91 ? 9.958 5.862 -4.864 1.00 93.12 91 ARG A N 1
ATOM 797 C CA . ARG A 1 91 ? 11.133 6.458 -5.515 1.00 93.12 91 ARG A CA 1
ATOM 798 C C . ARG A 1 91 ? 11.499 5.690 -6.770 1.00 93.12 91 ARG A C 1
ATOM 800 O O . ARG A 1 91 ? 11.753 4.489 -6.702 1.00 93.12 91 ARG A O 1
ATOM 807 N N . LEU A 1 92 ? 11.567 6.384 -7.897 1.00 92.00 92 LEU A N 1
ATOM 808 C CA . LEU A 1 92 ? 12.049 5.848 -9.168 1.00 92.00 92 LEU A CA 1
ATOM 809 C C . LEU A 1 92 ? 13.175 6.734 -9.696 1.00 92.00 92 LEU A C 1
ATOM 811 O O . LEU A 1 92 ? 13.171 7.939 -9.451 1.00 92.00 92 LEU A O 1
ATOM 815 N N . ARG A 1 93 ? 14.150 6.137 -10.382 1.00 88.75 93 ARG A N 1
ATOM 816 C CA . ARG A 1 93 ? 15.233 6.872 -11.030 1.00 88.75 93 ARG A CA 1
ATOM 817 C C . ARG A 1 93 ? 14.961 6.915 -12.528 1.00 88.75 93 ARG A C 1
ATOM 819 O O . ARG A 1 93 ? 14.967 5.868 -13.151 1.00 88.75 93 ARG A O 1
ATOM 826 N N . VAL A 1 94 ? 14.764 8.114 -13.066 1.00 87.56 94 VAL A N 1
ATOM 827 C CA . VAL A 1 94 ? 14.489 8.377 -14.485 1.00 87.56 94 VAL A CA 1
ATOM 828 C C . VAL A 1 94 ? 15.541 9.358 -14.981 1.00 87.56 94 VAL A C 1
ATOM 830 O O . VAL A 1 94 ? 15.746 10.400 -14.353 1.00 87.56 94 VAL A O 1
ATOM 833 N N . ASN A 1 95 ? 16.268 9.017 -16.047 1.00 84.81 95 ASN A N 1
ATOM 834 C CA . ASN A 1 95 ? 17.306 9.873 -16.646 1.00 84.81 95 ASN A CA 1
ATOM 835 C C . ASN A 1 95 ? 18.286 10.478 -15.621 1.00 84.81 95 ASN A C 1
ATOM 837 O O . ASN A 1 95 ? 18.599 11.668 -15.624 1.00 84.81 95 ASN A O 1
ATOM 841 N N . GLY A 1 96 ? 18.731 9.655 -14.666 1.00 86.31 96 GLY A N 1
ATOM 842 C CA . GLY A 1 96 ? 19.666 10.062 -13.612 1.00 86.31 96 GLY A CA 1
ATOM 843 C C . GLY A 1 96 ? 19.053 10.837 -12.438 1.00 86.31 96 GLY A C 1
ATOM 844 O O . GLY A 1 96 ? 19.737 11.014 -11.430 1.00 86.31 96 GLY A O 1
ATOM 845 N N . LYS A 1 97 ? 17.777 11.235 -12.505 1.00 90.25 97 LYS A N 1
ATOM 846 C CA . LYS A 1 97 ? 17.064 11.973 -11.449 1.00 90.25 97 LYS A CA 1
ATOM 847 C C . LYS A 1 97 ? 16.168 11.041 -10.639 1.00 90.25 97 LYS A C 1
ATOM 849 O O . LYS A 1 97 ? 15.555 10.131 -11.184 1.00 90.25 97 LYS A O 1
ATOM 854 N N . THR A 1 98 ? 16.072 11.269 -9.328 1.00 91.69 98 THR A N 1
ATOM 855 C CA . THR A 1 98 ? 15.121 10.538 -8.473 1.00 91.69 98 THR A CA 1
ATOM 856 C C . THR A 1 98 ? 13.802 11.294 -8.411 1.00 91.69 98 THR A C 1
ATOM 858 O O . THR A 1 98 ? 13.771 12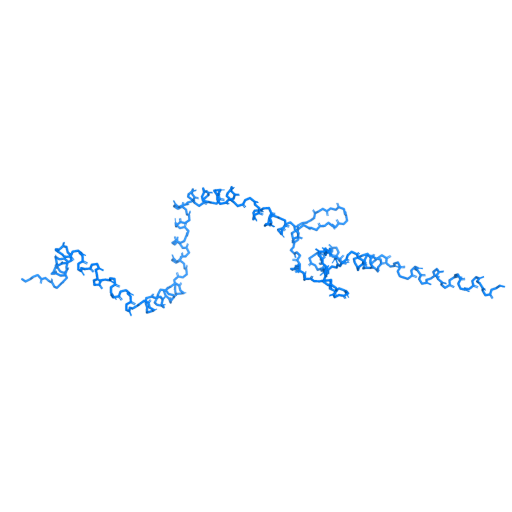.434 -7.953 1.00 91.69 98 THR A O 1
ATOM 861 N N . ILE A 1 99 ? 12.720 10.646 -8.827 1.00 92.06 99 ILE A N 1
ATOM 862 C CA . ILE A 1 99 ? 11.362 11.186 -8.810 1.00 92.06 99 ILE A CA 1
ATOM 863 C C . ILE A 1 99 ? 10.472 10.429 -7.821 1.00 92.06 99 ILE A C 1
ATOM 865 O O . ILE A 1 99 ? 10.726 9.269 -7.480 1.00 92.06 99 ILE A O 1
ATOM 869 N N . SER A 1 100 ? 9.423 11.107 -7.349 1.00 94.19 100 SER A N 1
ATOM 870 C CA . SER A 1 100 ? 8.390 10.518 -6.499 1.00 94.19 100 SER A CA 1
ATOM 871 C C . SER A 1 100 ? 7.209 10.065 -7.356 1.00 94.19 100 SER A C 1
ATOM 873 O O . SER A 1 100 ? 6.528 10.898 -7.943 1.00 94.19 100 SER A O 1
ATOM 875 N N . VAL A 1 101 ? 6.930 8.767 -7.384 1.00 93.38 101 VAL A N 1
ATOM 876 C CA . VAL A 1 101 ? 5.861 8.140 -8.176 1.00 93.38 101 VAL A CA 1
ATOM 877 C C . VAL A 1 101 ? 5.026 7.200 -7.310 1.00 93.38 101 VAL A C 1
ATOM 879 O O . VAL A 1 101 ? 5.395 6.891 -6.185 1.00 93.38 101 VAL A O 1
ATOM 882 N N . ASN A 1 102 ? 3.887 6.733 -7.809 1.00 92.62 102 ASN A N 1
ATOM 883 C CA . ASN A 1 102 ? 3.174 5.601 -7.218 1.00 92.62 102 ASN A CA 1
ATOM 884 C C . ASN A 1 102 ? 3.372 4.399 -8.131 1.00 92.62 102 ASN A C 1
ATOM 886 O O . ASN A 1 102 ? 2.596 4.217 -9.064 1.00 92.62 102 ASN A O 1
ATOM 890 N N . LYS A 1 103 ? 4.423 3.607 -7.893 1.00 92.88 103 LYS A N 1
ATOM 891 C CA . LYS A 1 103 ? 4.619 2.369 -8.655 1.00 92.88 103 LYS A CA 1
ATOM 892 C C . LYS A 1 103 ? 3.478 1.398 -8.382 1.00 92.88 103 LYS A C 1
ATOM 894 O O . LYS A 1 103 ? 2.909 1.389 -7.281 1.00 92.88 103 LYS A O 1
ATOM 899 N N . ARG A 1 104 ? 3.203 0.530 -9.355 1.00 90.81 104 ARG A N 1
ATOM 900 C CA . ARG A 1 104 ? 2.349 -0.641 -9.141 1.00 90.81 104 ARG A CA 1
ATOM 901 C C . ARG A 1 104 ? 2.887 -1.497 -7.979 1.00 90.81 104 ARG A C 1
ATOM 903 O O . ARG A 1 104 ? 4.103 -1.528 -7.765 1.00 90.81 104 ARG A O 1
ATOM 910 N N . PRO A 1 105 ? 2.017 -2.195 -7.224 1.00 90.50 105 PRO A N 1
ATOM 911 C CA . PRO A 1 105 ? 2.451 -3.131 -6.189 1.00 90.50 105 PRO A CA 1
ATOM 912 C C . PRO A 1 105 ? 3.471 -4.140 -6.724 1.00 90.50 105 PRO A C 1
ATOM 914 O O . PRO A 1 105 ? 3.331 -4.618 -7.848 1.00 90.50 105 PRO A O 1
ATOM 917 N N . LYS A 1 106 ? 4.492 -4.445 -5.918 1.00 91.44 106 LYS A N 1
ATOM 918 C CA . LYS A 1 106 ? 5.534 -5.412 -6.271 1.00 91.44 106 LYS A CA 1
ATOM 919 C C . LYS A 1 106 ? 4.946 -6.816 -6.358 1.00 91.44 106 LYS A C 1
ATOM 921 O O . LYS A 1 106 ? 4.213 -7.234 -5.462 1.00 91.44 106 LYS A O 1
ATOM 926 N N . THR A 1 107 ? 5.264 -7.520 -7.435 1.00 92.44 107 THR A N 1
ATOM 927 C CA . THR A 1 107 ? 4.866 -8.911 -7.658 1.00 92.44 107 THR A CA 1
ATOM 928 C C . THR A 1 107 ? 5.800 -9.876 -6.923 1.00 92.44 107 THR A C 1
ATOM 930 O O . THR A 1 107 ? 6.875 -9.500 -6.458 1.00 92.44 107 THR A O 1
ATOM 933 N N . ILE A 1 108 ? 5.377 -11.137 -6.798 1.00 92.06 108 ILE A N 1
ATOM 934 C CA . ILE A 1 108 ? 6.173 -12.205 -6.164 1.00 92.06 108 ILE A CA 1
ATOM 935 C C . ILE A 1 108 ? 7.279 -12.713 -7.107 1.00 92.06 108 ILE A C 1
ATOM 937 O O . ILE A 1 108 ? 8.313 -13.192 -6.654 1.00 92.06 108 ILE A O 1
ATOM 941 N N . GLY A 1 109 ? 7.078 -12.587 -8.419 1.00 95.31 109 GLY A N 1
ATOM 942 C CA . GLY A 1 109 ? 8.022 -13.016 -9.446 1.00 95.31 109 GLY A CA 1
ATOM 943 C C . GLY A 1 109 ? 8.105 -12.029 -10.602 1.00 95.31 109 GLY A C 1
ATOM 944 O O . GLY A 1 109 ? 7.348 -11.056 -10.667 1.00 95.31 109 GLY A O 1
ATOM 945 N N . CYS A 1 110 ? 9.049 -12.286 -11.500 1.00 97.38 110 CYS A N 1
ATOM 946 C CA . CYS A 1 110 ? 9.280 -11.483 -12.694 1.00 97.38 110 CYS A CA 1
ATOM 947 C C . CYS A 1 110 ? 8.052 -11.511 -13.612 1.00 97.38 110 CYS A C 1
ATOM 949 O O . CYS A 1 110 ? 7.612 -12.585 -14.011 1.00 97.38 110 CYS A O 1
ATOM 951 N N . GLU A 1 111 ? 7.531 -10.347 -14.003 1.00 96.50 111 GLU A N 1
ATOM 952 C CA . GLU A 1 111 ? 6.368 -10.264 -14.903 1.00 96.50 111 GLU A CA 1
ATOM 953 C C . GLU A 1 111 ? 6.696 -10.681 -16.352 1.00 96.50 111 GLU A C 1
ATOM 955 O O . GLU A 1 111 ? 5.783 -10.972 -17.116 1.00 96.50 111 GLU A O 1
ATOM 960 N N . MET A 1 112 ? 7.979 -10.748 -16.733 1.00 95.81 112 MET A N 1
ATOM 961 C CA . MET A 1 112 ? 8.404 -11.159 -18.080 1.00 95.81 112 MET A CA 1
ATOM 962 C C . MET A 1 112 ? 8.695 -12.660 -18.193 1.00 95.81 112 MET A C 1
ATOM 964 O O . MET A 1 112 ? 8.233 -13.290 -19.137 1.00 95.81 112 MET A O 1
ATOM 968 N N . CYS A 1 113 ? 9.462 -13.245 -17.265 1.00 96.69 113 CYS A N 1
ATOM 969 C CA . CYS A 1 113 ? 9.817 -14.673 -17.321 1.00 96.69 113 CYS A CA 1
ATOM 970 C C . CYS A 1 113 ? 9.025 -15.561 -16.348 1.00 96.69 113 CYS A C 1
ATOM 972 O O . CYS A 1 113 ? 9.145 -16.779 -16.412 1.00 96.69 113 CYS A O 1
ATOM 974 N N . GLY A 1 114 ? 8.245 -14.981 -15.429 1.00 95.50 114 GLY A N 1
ATOM 975 C CA . GLY A 1 114 ? 7.449 -15.713 -14.436 1.00 95.50 114 GLY A CA 1
ATOM 976 C C . GLY A 1 114 ? 8.238 -16.275 -13.248 1.00 95.50 114 GLY A C 1
ATOM 977 O O . GLY A 1 114 ? 7.638 -16.772 -12.298 1.00 95.50 114 GLY A O 1
ATOM 978 N N . GLU A 1 115 ? 9.568 -16.190 -13.262 1.00 96.12 115 GLU A N 1
ATOM 979 C CA . GLU A 1 115 ? 10.412 -16.763 -12.214 1.00 96.12 115 GLU A CA 1
ATOM 980 C C . GLU A 1 115 ? 10.232 -16.035 -10.874 1.00 96.12 115 GLU A C 1
ATOM 982 O O . GLU A 1 115 ? 10.263 -14.799 -10.799 1.00 96.12 115 GLU A O 1
ATOM 987 N N . ILE A 1 116 ? 10.061 -16.807 -9.798 1.00 95.44 116 ILE A N 1
ATOM 988 C CA . ILE A 1 116 ? 9.982 -16.284 -8.432 1.00 95.44 116 ILE A CA 1
ATOM 989 C C . ILE A 1 116 ? 11.399 -15.950 -7.977 1.00 95.44 116 ILE A C 1
ATOM 991 O O . ILE A 1 116 ? 12.206 -16.837 -7.706 1.00 95.44 116 ILE A O 1
ATOM 995 N N . VAL A 1 117 ? 11.697 -14.656 -7.889 1.00 92.12 117 VAL A N 1
ATOM 996 C CA . VAL A 1 117 ? 13.026 -14.151 -7.541 1.00 92.12 117 VAL A CA 1
ATOM 997 C C . VAL A 1 117 ? 12.945 -13.145 -6.404 1.00 92.12 117 VAL A C 1
ATOM 999 O O . VAL A 1 117 ? 12.018 -12.344 -6.307 1.00 92.12 117 VAL A O 1
ATOM 1002 N N . ASN A 1 118 ? 13.976 -13.126 -5.563 1.00 86.31 118 ASN A N 1
ATOM 1003 C CA . ASN A 1 118 ? 14.016 -12.241 -4.396 1.00 86.31 118 ASN A CA 1
ATOM 1004 C C . ASN A 1 118 ? 14.306 -10.772 -4.757 1.00 86.31 118 ASN A C 1
ATOM 1006 O O . ASN A 1 118 ? 14.040 -9.866 -3.964 1.00 86.31 118 ASN A O 1
ATOM 1010 N N . ARG A 1 119 ? 14.859 -10.513 -5.950 1.00 90.81 119 ARG A N 1
ATOM 1011 C CA . ARG A 1 119 ? 15.220 -9.172 -6.421 1.00 90.81 119 ARG A CA 1
ATOM 1012 C C . ARG A 1 119 ? 14.518 -8.864 -7.740 1.00 90.81 119 ARG A C 1
ATOM 1014 O O . ARG A 1 119 ? 14.850 -9.440 -8.772 1.00 90.81 119 ARG A O 1
ATOM 1021 N N . LEU A 1 120 ? 13.591 -7.913 -7.677 1.00 94.12 120 LEU A N 1
ATOM 1022 C CA . LEU A 1 120 ? 12.890 -7.346 -8.825 1.00 94.12 120 LEU A CA 1
ATOM 1023 C C . LEU A 1 120 ? 13.192 -5.853 -8.913 1.00 94.12 120 LEU A C 1
ATOM 1025 O O . LEU A 1 120 ? 13.250 -5.165 -7.890 1.00 94.12 120 LEU A O 1
ATOM 1029 N N . GLU A 1 121 ? 13.354 -5.368 -10.133 1.00 93.19 121 GLU A N 1
ATOM 1030 C CA . GLU A 1 121 ? 13.579 -3.968 -10.470 1.00 93.19 121 GLU A CA 1
ATOM 1031 C C . GLU A 1 121 ? 12.374 -3.450 -11.260 1.00 93.19 121 GLU A C 1
ATOM 1033 O O . GLU A 1 121 ? 11.733 -4.195 -12.003 1.00 93.19 121 GLU A O 1
ATOM 1038 N N . TYR A 1 122 ? 12.014 -2.187 -11.027 1.00 95.12 122 TYR A N 1
ATOM 1039 C CA . TYR A 1 122 ? 10.869 -1.570 -11.687 1.00 95.12 122 TYR A CA 1
ATOM 1040 C C . TYR A 1 122 ? 11.313 -0.959 -13.006 1.00 95.12 122 TYR A C 1
ATOM 1042 O O . TYR A 1 122 ? 11.988 0.071 -13.004 1.00 95.12 122 TYR A O 1
ATOM 1050 N N . HIS A 1 123 ? 10.915 -1.588 -14.098 1.00 94.62 123 HIS A N 1
ATOM 1051 C CA . HIS A 1 123 ? 11.174 -1.125 -15.446 1.00 94.62 123 HIS A CA 1
ATOM 1052 C C . HIS A 1 123 ? 10.012 -0.253 -15.925 1.00 94.62 123 HIS A C 1
ATOM 1054 O O . HIS A 1 123 ? 8.864 -0.693 -15.879 1.00 94.62 123 HIS A O 1
ATOM 1060 N N . HIS A 1 124 ? 10.299 0.959 -16.387 1.00 93.12 124 HIS A N 1
ATOM 1061 C CA . HIS A 1 124 ? 9.345 1.812 -17.093 1.00 93.12 124 HIS A CA 1
ATOM 1062 C C . HIS A 1 124 ? 9.892 2.070 -18.500 1.00 93.12 124 HIS A C 1
ATOM 1064 O O . HIS A 1 124 ? 11.096 2.255 -18.652 1.00 93.12 124 HIS A O 1
ATOM 1070 N N . TRP A 1 125 ? 9.009 2.083 -19.496 1.00 89.56 125 TRP A N 1
ATOM 1071 C CA . TRP A 1 125 ? 9.355 2.320 -20.906 1.00 89.56 125 TRP A CA 1
ATOM 1072 C C . TRP A 1 125 ? 8.937 3.716 -21.392 1.00 89.56 125 TRP A C 1
ATOM 1074 O O . TRP A 1 125 ? 9.318 4.135 -22.479 1.00 89.56 125 TRP A O 1
ATOM 1084 N N . ASP A 1 126 ? 8.135 4.435 -20.600 1.00 88.38 126 ASP A N 1
ATOM 1085 C CA . ASP A 1 126 ? 7.634 5.772 -20.918 1.00 88.38 126 ASP A CA 1
ATOM 1086 C C . ASP A 1 126 ? 8.004 6.754 -19.796 1.00 88.38 126 ASP A C 1
ATOM 1088 O O . ASP A 1 126 ? 7.612 6.586 -18.636 1.00 88.38 126 ASP A O 1
ATOM 1092 N N . ASP A 1 127 ? 8.783 7.774 -20.149 1.00 87.88 127 ASP A N 1
ATOM 1093 C CA . ASP A 1 127 ? 9.230 8.829 -19.239 1.00 87.88 127 ASP A CA 1
ATOM 1094 C C . ASP A 1 127 ? 8.109 9.816 -18.879 1.00 87.88 127 ASP A C 1
ATOM 1096 O O . ASP A 1 127 ? 8.175 10.449 -17.820 1.00 87.88 127 ASP A O 1
ATOM 1100 N N . GLU A 1 128 ? 7.069 9.939 -19.712 1.00 88.94 128 GLU A N 1
ATOM 1101 C CA . GLU A 1 128 ? 5.892 10.770 -19.429 1.00 88.94 128 GLU A CA 1
ATOM 1102 C C . GLU A 1 128 ? 4.953 10.085 -18.428 1.00 88.94 128 GLU A C 1
ATOM 1104 O O . GLU A 1 128 ? 4.317 10.745 -17.599 1.00 88.94 128 GLU A O 1
ATOM 1109 N N . HIS A 1 129 ? 4.940 8.749 -18.429 1.00 90.88 129 HIS A N 1
ATOM 1110 C CA . HIS A 1 129 ? 4.116 7.924 -17.546 1.00 90.88 129 HIS A CA 1
ATOM 1111 C C . HIS A 1 129 ? 4.956 6.949 -16.701 1.00 90.88 129 HIS A C 1
ATOM 1113 O O . HIS A 1 129 ? 4.721 5.740 -16.718 1.00 90.88 129 HIS A O 1
ATOM 1119 N N . PRO A 1 130 ? 5.863 7.446 -15.838 1.00 90.88 130 PRO A N 1
ATOM 1120 C CA . PRO A 1 130 ? 6.827 6.622 -15.097 1.00 90.88 130 PRO A CA 1
ATOM 1121 C C . PRO A 1 130 ? 6.188 5.730 -14.016 1.00 90.88 130 PRO A C 1
ATOM 1123 O O . PRO A 1 130 ? 6.854 4.927 -13.360 1.00 90.88 130 PRO A O 1
ATOM 1126 N N . CYS A 1 131 ? 4.888 5.896 -13.760 1.00 91.25 131 CYS A N 1
ATOM 1127 C CA . CYS A 1 131 ? 4.112 5.000 -12.911 1.00 91.25 131 CYS A CA 1
ATOM 1128 C C . CYS A 1 131 ? 3.648 3.735 -13.644 1.00 91.25 131 CYS A C 1
ATOM 1130 O O . CYS A 1 131 ? 3.209 2.802 -12.973 1.00 91.25 131 CYS A O 1
ATOM 1132 N N . LEU A 1 132 ? 3.753 3.676 -14.972 1.00 91.50 132 LEU A N 1
ATOM 1133 C CA . LEU A 1 132 ? 3.473 2.495 -15.777 1.00 91.50 132 LEU A CA 1
ATOM 1134 C C . LEU A 1 132 ? 4.775 1.728 -15.987 1.00 91.50 132 LEU A C 1
ATOM 1136 O O . LEU A 1 132 ? 5.807 2.300 -16.326 1.00 91.50 132 LEU A O 1
ATOM 1140 N N . GLY A 1 133 ? 4.745 0.438 -15.678 1.00 94.00 133 GLY A N 1
ATOM 1141 C CA . GLY A 1 133 ? 5.956 -0.356 -15.621 1.00 94.00 133 GLY A CA 1
ATOM 1142 C C . GLY A 1 133 ? 5.716 -1.800 -15.214 1.00 94.00 133 GLY A C 1
ATOM 1143 O O . GLY A 1 133 ? 4.616 -2.178 -14.780 1.00 94.00 133 GLY A O 1
ATOM 1144 N N . LEU A 1 134 ? 6.781 -2.584 -15.343 1.00 95.31 134 LEU A N 1
ATOM 1145 C CA . LEU A 1 134 ? 6.842 -3.992 -14.976 1.00 95.31 134 LEU A CA 1
ATOM 1146 C C . LEU A 1 134 ? 7.875 -4.225 -13.874 1.00 95.31 134 LEU A C 1
ATOM 1148 O O . LEU A 1 134 ? 8.929 -3.591 -13.831 1.00 95.31 134 LEU A O 1
ATOM 1152 N N . TRP A 1 135 ? 7.594 -5.184 -13.002 1.00 96.12 135 TRP A N 1
ATOM 1153 C CA . TRP A 1 135 ? 8.554 -5.725 -12.049 1.00 96.12 135 TRP A CA 1
ATOM 1154 C C . TRP A 1 135 ? 9.315 -6.884 -12.688 1.00 96.12 135 TRP A C 1
ATOM 1156 O O . TRP A 1 135 ? 8.777 -7.974 -12.885 1.00 96.12 135 TRP A O 1
ATOM 1166 N N . LEU A 1 136 ? 10.584 -6.646 -13.012 1.00 96.88 136 LEU A N 1
ATOM 1167 C CA . LEU A 1 136 ? 11.418 -7.571 -13.775 1.00 96.88 136 LEU A CA 1
ATOM 1168 C C . LEU A 1 136 ? 12.608 -8.062 -12.950 1.00 96.88 136 LEU A C 1
ATOM 1170 O O . LEU A 1 136 ? 13.169 -7.322 -12.143 1.00 96.88 136 LEU A O 1
ATOM 1174 N N . CYS A 1 137 ? 13.027 -9.312 -13.160 1.00 97.06 137 CYS A N 1
ATOM 1175 C CA . CYS A 1 137 ? 14.326 -9.768 -12.669 1.00 97.06 137 CYS A CA 1
ATOM 1176 C C . CYS A 1 137 ? 15.448 -9.026 -13.412 1.00 97.06 137 CYS A C 1
ATOM 1178 O O . CYS A 1 137 ? 15.234 -8.483 -14.494 1.00 97.06 137 CYS A O 1
ATOM 1180 N N . TRP A 1 138 ? 16.662 -9.031 -12.861 1.00 95.56 138 TRP A N 1
ATOM 1181 C CA . TRP A 1 138 ? 17.793 -8.298 -13.442 1.00 95.56 138 TRP A CA 1
ATOM 1182 C C . TRP A 1 138 ? 18.074 -8.658 -14.915 1.00 95.56 138 TRP A C 1
ATOM 1184 O O . TRP A 1 138 ? 18.315 -7.770 -15.731 1.00 95.56 138 TRP A O 1
ATOM 1194 N N . ASN A 1 139 ? 17.978 -9.942 -15.283 1.00 95.69 139 ASN A N 1
ATOM 1195 C CA . ASN A 1 139 ? 18.167 -10.385 -16.669 1.00 95.69 139 ASN A CA 1
ATOM 1196 C C . ASN A 1 139 ? 17.090 -9.805 -17.598 1.00 95.69 139 ASN A C 1
ATOM 1198 O O . ASN A 1 139 ? 17.410 -9.197 -18.617 1.00 95.69 139 ASN A O 1
ATOM 1202 N N . CYS A 1 140 ? 15.817 -9.946 -17.220 1.00 97.06 140 CYS A N 1
ATOM 1203 C CA . CYS A 1 140 ? 14.687 -9.417 -17.983 1.00 97.06 140 CYS A CA 1
ATOM 1204 C C . CYS A 1 140 ? 14.700 -7.888 -18.066 1.00 97.06 140 CYS A C 1
ATOM 1206 O O . CYS A 1 140 ? 14.372 -7.339 -19.112 1.00 97.06 140 CYS A O 1
ATOM 1208 N N . HIS A 1 141 ? 15.123 -7.201 -17.003 1.00 95.88 141 HIS A N 1
ATOM 1209 C CA . HIS A 1 141 ? 15.264 -5.748 -16.996 1.00 95.88 141 HIS A CA 1
ATOM 1210 C C . HIS A 1 141 ? 16.270 -5.285 -18.055 1.00 95.88 141 HIS A C 1
ATOM 1212 O O . HIS A 1 141 ? 15.967 -4.402 -18.849 1.00 95.88 141 HIS A O 1
ATOM 1218 N N . ARG A 1 142 ? 17.443 -5.928 -18.130 1.00 94.88 142 ARG A N 1
ATOM 1219 C CA . ARG A 1 142 ? 18.461 -5.614 -19.147 1.00 94.88 142 ARG A CA 1
ATOM 1220 C C . ARG A 1 142 ? 17.991 -5.888 -20.573 1.00 94.88 142 ARG A C 1
ATOM 1222 O O . ARG A 1 142 ? 18.358 -5.149 -21.481 1.00 94.88 142 ARG A O 1
ATOM 1229 N N . ILE A 1 143 ? 17.212 -6.952 -20.776 1.00 95.19 143 ILE A N 1
ATOM 1230 C CA . ILE A 1 143 ? 16.610 -7.251 -22.082 1.00 95.19 143 ILE A CA 1
ATOM 1231 C C . ILE A 1 143 ? 15.633 -6.139 -22.464 1.00 95.19 143 ILE A C 1
ATOM 1233 O O . ILE A 1 143 ? 15.740 -5.612 -23.567 1.00 95.19 143 ILE A O 1
ATOM 1237 N N . ALA A 1 144 ? 14.741 -5.750 -21.548 1.00 95.38 144 ALA A N 1
ATOM 1238 C CA . ALA A 1 144 ? 13.778 -4.675 -21.772 1.00 95.38 144 ALA A CA 1
ATOM 1239 C C . ALA A 1 144 ? 14.480 -3.355 -22.134 1.00 95.38 144 ALA A C 1
ATOM 1241 O O . ALA A 1 144 ? 14.210 -2.791 -23.187 1.00 95.38 144 ALA A O 1
ATOM 1242 N N . GLU A 1 145 ? 15.495 -2.948 -21.362 1.00 93.25 145 GLU A N 1
ATOM 1243 C CA . GLU A 1 145 ? 16.314 -1.767 -21.679 1.00 93.25 145 GLU A CA 1
ATOM 1244 C C . GLU A 1 145 ? 16.990 -1.854 -23.056 1.00 93.25 145 GLU A C 1
ATOM 1246 O O . GLU A 1 145 ? 17.190 -0.840 -23.725 1.00 93.25 145 GLU A O 1
ATOM 1251 N N . GLY A 1 146 ? 17.402 -3.054 -23.471 1.00 93.81 146 GLY A N 1
ATOM 1252 C CA . GLY A 1 146 ? 17.984 -3.279 -24.789 1.00 93.81 146 GLY A CA 1
ATOM 1253 C C . GLY A 1 146 ? 16.961 -3.129 -25.912 1.00 93.81 146 GLY A C 1
ATOM 1254 O O . GLY A 1 146 ? 17.293 -2.568 -26.957 1.00 93.81 146 GLY A O 1
ATOM 1255 N N . VAL A 1 147 ? 15.729 -3.590 -25.693 1.00 92.62 147 VAL A N 1
ATOM 1256 C CA . VAL A 1 147 ? 14.610 -3.410 -26.627 1.00 92.62 147 VAL A CA 1
ATOM 1257 C C . VAL A 1 147 ? 14.252 -1.929 -26.745 1.00 92.62 147 VAL A C 1
ATOM 1259 O O . VAL A 1 147 ? 14.197 -1.430 -27.866 1.00 92.62 147 VAL A O 1
ATOM 1262 N N . ASP A 1 148 ? 14.135 -1.206 -25.629 1.00 91.06 148 ASP A N 1
ATOM 1263 C CA . ASP A 1 148 ? 13.849 0.238 -25.624 1.00 91.06 148 ASP A CA 1
ATOM 1264 C C . ASP A 1 148 ? 14.920 1.045 -26.371 1.00 91.06 148 ASP A C 1
ATOM 1266 O O . ASP A 1 148 ? 14.629 2.012 -27.071 1.00 91.06 148 ASP A O 1
ATOM 1270 N N . LYS A 1 149 ? 16.186 0.619 -26.267 1.00 90.06 149 LYS A N 1
ATOM 1271 C CA . LYS A 1 149 ? 17.328 1.212 -26.985 1.00 90.06 149 LYS A CA 1
ATOM 1272 C C . LYS A 1 149 ? 17.500 0.682 -28.409 1.00 90.06 149 LYS A C 1
ATOM 1274 O O . LYS A 1 149 ? 18.516 0.962 -29.045 1.00 90.06 149 LYS A O 1
ATOM 1279 N N . ASN A 1 150 ? 16.544 -0.097 -28.907 1.00 91.50 150 ASN A N 1
ATOM 1280 C CA . ASN A 1 150 ? 16.541 -0.665 -30.250 1.00 91.50 150 ASN A CA 1
ATOM 1281 C C . ASN A 1 150 ? 17.758 -1.566 -30.565 1.00 91.50 150 ASN A C 1
ATOM 1283 O O . ASN A 1 150 ? 18.106 -1.783 -31.728 1.00 91.50 150 ASN A O 1
ATOM 1287 N N . LEU A 1 151 ? 18.415 -2.119 -29.536 1.00 91.38 151 LEU A N 1
ATOM 1288 C CA . LEU A 1 151 ? 19.628 -2.933 -29.685 1.00 91.38 151 LEU A CA 1
ATOM 1289 C C . LEU A 1 151 ? 19.361 -4.250 -30.417 1.00 91.38 151 LEU A C 1
ATOM 1291 O O . LEU A 1 151 ? 20.271 -4.796 -31.034 1.00 91.38 151 LEU A O 1
ATOM 1295 N N . HIS A 1 152 ? 18.124 -4.752 -30.382 1.00 89.62 152 HIS A N 1
ATOM 1296 C CA . HIS A 1 152 ? 17.736 -5.959 -31.110 1.00 89.62 152 HIS A CA 1
ATOM 1297 C C . HIS A 1 152 ? 17.910 -5.800 -32.628 1.00 89.62 152 HIS A C 1
ATOM 1299 O O . HIS A 1 152 ? 18.522 -6.655 -33.264 1.00 89.62 152 HIS A O 1
ATOM 1305 N N . PHE A 1 153 ? 17.442 -4.686 -33.198 1.00 90.19 153 PHE A N 1
ATOM 1306 C CA . PHE A 1 153 ? 17.590 -4.418 -34.630 1.00 90.19 153 PHE A CA 1
ATOM 1307 C C . PHE A 1 153 ? 19.050 -4.212 -35.023 1.00 90.19 153 PHE A C 1
ATOM 1309 O O . PHE A 1 153 ? 19.477 -4.708 -36.062 1.00 90.19 153 PHE A O 1
ATOM 1316 N N . ILE A 1 154 ? 19.829 -3.531 -34.176 1.00 91.81 154 ILE A N 1
ATOM 1317 C CA . ILE A 1 154 ? 21.273 -3.373 -34.389 1.00 91.81 154 ILE A CA 1
ATOM 1318 C C . ILE A 1 154 ? 21.940 -4.751 -34.419 1.00 91.81 154 ILE A C 1
ATOM 1320 O O . ILE A 1 154 ? 22.642 -5.063 -35.372 1.00 91.81 154 ILE A O 1
ATOM 1324 N N . TYR A 1 155 ? 21.666 -5.603 -33.430 1.00 91.06 155 TYR A N 1
ATOM 1325 C CA . TYR A 1 155 ? 22.207 -6.960 -33.377 1.00 91.06 155 TYR A CA 1
ATOM 1326 C C . TYR A 1 155 ? 21.864 -7.786 -34.627 1.00 91.06 155 TYR A C 1
ATOM 1328 O O . TYR A 1 155 ? 22.747 -8.442 -35.173 1.00 91.06 155 TYR A O 1
ATOM 1336 N N . LEU A 1 156 ? 20.610 -7.752 -35.093 1.00 92.56 156 LEU A N 1
ATOM 1337 C CA . LEU A 1 156 ? 20.201 -8.487 -36.294 1.00 92.56 156 LEU A CA 1
ATOM 1338 C C . LEU A 1 156 ? 20.923 -7.987 -37.550 1.00 92.56 156 LEU A C 1
ATOM 1340 O O . LEU A 1 156 ? 21.429 -8.806 -38.310 1.00 92.56 156 LEU A O 1
ATOM 1344 N N . ARG A 1 157 ? 21.043 -6.666 -37.722 1.00 93.50 157 ARG A N 1
ATOM 1345 C CA . ARG A 1 157 ? 21.766 -6.064 -38.850 1.00 93.50 157 ARG A CA 1
ATOM 1346 C C . ARG A 1 157 ? 23.236 -6.488 -38.882 1.00 93.50 157 ARG A C 1
ATOM 1348 O O . ARG A 1 157 ? 23.724 -6.898 -39.928 1.00 93.50 157 ARG A O 1
ATOM 1355 N N . GLU A 1 158 ? 23.932 -6.403 -37.747 1.00 93.19 158 GLU A N 1
ATOM 1356 C CA . GLU A 1 158 ? 25.345 -6.809 -37.664 1.00 93.19 158 GLU A CA 1
ATOM 1357 C C . GLU A 1 158 ? 25.518 -8.325 -37.841 1.00 93.19 158 GLU A C 1
ATOM 1359 O O . GLU A 1 158 ? 26.507 -8.797 -38.392 1.00 93.19 158 GLU A O 1
ATOM 1364 N N . LYS A 1 159 ? 24.546 -9.126 -37.394 1.00 92.62 159 LYS A N 1
ATOM 1365 C CA . LYS A 1 159 ? 24.563 -10.572 -37.631 1.00 92.62 159 LYS A CA 1
ATOM 1366 C C . LYS A 1 159 ? 24.440 -10.891 -39.122 1.00 92.62 159 LYS A C 1
ATOM 1368 O O . LYS A 1 159 ? 25.148 -11.765 -39.612 1.00 92.62 159 LYS A O 1
ATOM 1373 N N . GLU A 1 160 ? 23.537 -10.216 -39.829 1.00 92.81 160 GLU A N 1
ATOM 1374 C CA . GLU A 1 160 ? 23.343 -10.404 -41.269 1.00 92.81 160 GLU A CA 1
ATOM 1375 C C . GLU A 1 160 ? 24.583 -9.996 -42.073 1.00 92.81 160 GLU A C 1
ATOM 1377 O O . GLU A 1 160 ? 24.980 -10.739 -42.971 1.00 92.81 160 GLU A O 1
ATOM 1382 N N . SER A 1 161 ? 25.247 -8.886 -41.722 1.00 89.75 161 SER A N 1
ATOM 1383 C CA . SER A 1 161 ? 26.488 -8.475 -42.396 1.00 89.75 161 SER A 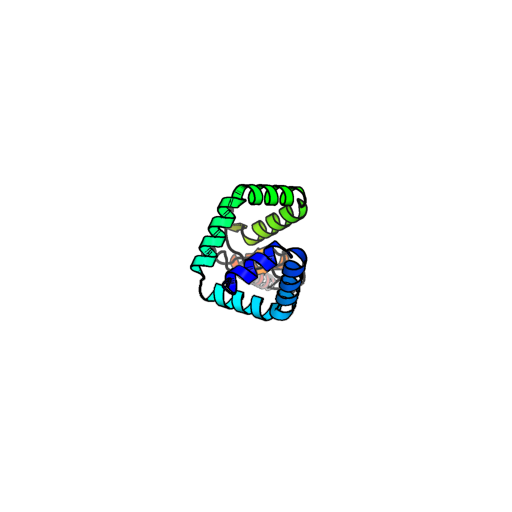CA 1
ATOM 1384 C C . SER A 1 161 ? 27.604 -9.513 -42.248 1.00 89.75 161 SER A C 1
ATOM 1386 O O . SER A 1 161 ? 28.220 -9.882 -43.244 1.00 89.75 161 SER A O 1
ATOM 1388 N N . MET A 1 162 ? 27.800 -10.077 -41.051 1.00 90.81 162 MET A N 1
ATOM 1389 C CA . MET A 1 162 ? 28.816 -11.116 -40.813 1.00 90.81 162 MET A CA 1
ATOM 1390 C C . MET A 1 162 ? 28.546 -12.415 -41.591 1.00 90.81 162 MET A C 1
ATOM 1392 O O . MET A 1 162 ? 29.479 -13.102 -42.011 1.00 90.81 162 MET A O 1
ATOM 1396 N N . VAL A 1 163 ? 27.272 -12.772 -41.784 1.00 88.81 163 VAL A N 1
ATOM 1397 C CA . VAL A 1 163 ? 26.892 -13.947 -42.587 1.00 88.81 163 VAL A CA 1
ATOM 1398 C C . VAL A 1 163 ? 27.178 -13.705 -44.070 1.00 88.81 163 VAL A C 1
ATOM 1400 O O . VAL A 1 163 ? 27.643 -14.609 -44.754 1.00 88.81 163 VAL A O 1
ATOM 1403 N N . LEU A 1 164 ? 26.939 -12.492 -44.572 1.00 79.75 164 LEU A N 1
ATOM 1404 C CA . LEU A 1 164 ? 27.239 -12.146 -45.964 1.00 79.75 164 LEU A CA 1
ATOM 1405 C C . LEU A 1 164 ? 28.751 -12.100 -46.235 1.00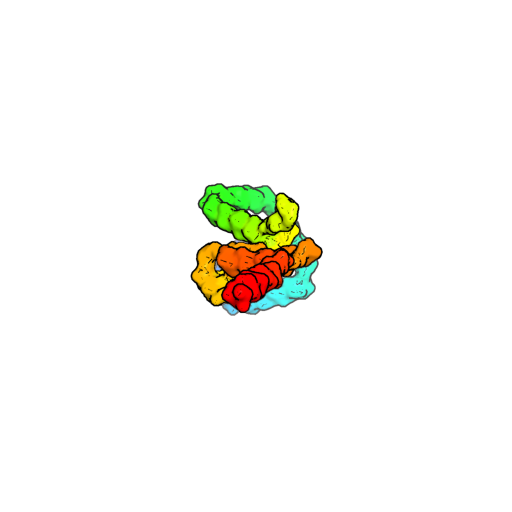 79.75 164 LEU A C 1
ATOM 1407 O O . LEU A 1 164 ? 29.189 -12.580 -47.276 1.00 79.75 164 LEU A O 1
ATOM 1411 N N . GLU A 1 165 ? 29.549 -11.595 -45.292 1.00 77.81 165 GLU A N 1
ATOM 1412 C CA . GLU A 1 165 ? 31.018 -11.546 -45.397 1.00 77.81 165 GLU A CA 1
ATOM 1413 C C . GLU A 1 165 ? 31.682 -12.933 -45.400 1.00 77.81 165 GLU A C 1
ATOM 1415 O O . GLU A 1 165 ? 32.778 -13.081 -45.929 1.00 77.81 165 GLU A O 1
ATOM 1420 N N . THR A 1 166 ? 31.034 -13.957 -44.838 1.00 74.56 166 THR A N 1
ATOM 1421 C CA . THR A 1 166 ? 31.554 -15.339 -44.809 1.00 74.56 166 THR A CA 1
ATOM 1422 C C . THR A 1 166 ? 31.146 -16.188 -46.018 1.00 74.56 166 THR A C 1
ATOM 1424 O O . THR A 1 166 ? 31.580 -17.335 -46.127 1.00 74.56 166 THR A O 1
ATOM 1427 N N . LEU A 1 167 ? 30.326 -15.646 -46.926 1.00 66.56 167 LEU A N 1
ATOM 1428 C CA . LEU A 1 167 ? 29.844 -16.318 -48.143 1.00 66.56 167 LEU A CA 1
ATOM 1429 C C . LEU A 1 167 ? 30.532 -15.830 -49.438 1.00 66.56 167 LEU A C 1
ATOM 1431 O O . LEU A 1 167 ? 30.126 -16.248 -50.524 1.00 66.56 167 LEU A O 1
ATOM 1435 N N . ILE A 1 168 ? 31.553 -14.972 -49.329 1.00 56.53 168 ILE A N 1
ATOM 1436 C CA . ILE A 1 168 ? 32.424 -14.489 -50.420 1.00 56.53 168 ILE A CA 1
ATOM 1437 C C . ILE A 1 168 ? 33.810 -15.112 -50.250 1.00 56.53 168 ILE A C 1
ATOM 1439 O O . ILE A 1 168 ? 34.388 -15.533 -51.277 1.00 56.53 168 ILE A O 1
#

Radius of gyration: 32.72 Å; chains: 1; bounding box: 79×34×98 Å

Organism: NCBI:txid1070528

Secondary structure (DSSP, 8-state):
---HHHHHHHHHHH-HHHHHHHHHHHHHHTHHHHHHHHHHHHHH-HHHHHHHHHHHHHHTHHHHHHHHHHHHHH-HHHHHHHHHHHHHHHEEEETTEEEE--PPPPPSS-TTT----S--EEE-S-SS-TT--EEE-HHHHHHHHHHHTTHHHHHHHHHHHHHHHTT-

Sequence (168 aa):
MYSQAEYNRKWRAGNPEKAAEYAKRNRTKRKDAIVEYNREWRARNPDKVAEQAKRNRTKNKDRIVEYNKKWREEHPEAVKEWQRSYHERKRLRVNGKTISVNKRPKTIGCEMCGEIVNRLEYHHWDDEHPCLGLWLCWNCHRIAEGVDKNLHFIYLREKESMVLETLI

pLDDT: mean 91.77, std 5.46, range [56.53, 97.5]